Protein AF-A0A8S2UKT6-F1 (afdb_monomer_lite)

Secondary structure (DSSP, 8-state):
-HHHHHHHHHHH--SS-HHHHHHHHHHHHHH-EEPPHHHHHHHHHTHHHHHH-HHHHHHHEEETTTTEEP-TT-EE--HHHHHH-

InterPro domains:
  IPR000101 Gamma-glutamyltranspeptidase [PTHR11686] (1-85)
  IPR029055 Nucleophile aminohydrolases, N-terminal [SSF56235] (2-85)

pLDDT: mean 92.67, std 3.91, range [78.44, 97.38]

Sequence (85 aa):
EIRAYKKAYDEFGGGVSWRDLFQPTIQLCRNGFIVSASQAAAIEQTRSLILNDPAMRELFVKNNKTNELYSKGDIMKRPKYAATL

Structure (mmCIF, N/CA/C/O backbone):
data_AF-A0A8S2UKT6-F1
#
_entry.id   AF-A0A8S2UKT6-F1
#
loop_
_atom_site.group_PDB
_atom_site.id
_atom_site.type_symbol
_atom_site.label_atom_id
_atom_site.label_alt_id
_atom_site.label_comp_id
_atom_site.label_asym_id
_atom_site.label_entity_id
_atom_site.label_seq_id
_atom_site.pdbx_PDB_ins_code
_atom_site.Cartn_x
_atom_site.Cartn_y
_atom_site.Cartn_z
_atom_site.occupancy
_atom_site.B_iso_or_equiv
_atom_site.auth_seq_id
_atom_site.auth_comp_id
_atom_site.auth_asym_id
_atom_site.auth_atom_id
_atom_site.pdbx_PDB_model_num
ATOM 1 N N . GLU A 1 1 ? 11.028 8.737 -8.145 1.00 78.44 1 GLU A N 1
ATOM 2 C CA . GLU A 1 1 ? 11.276 7.278 -8.197 1.00 78.44 1 GLU A CA 1
ATOM 3 C C . GLU A 1 1 ? 11.021 6.678 -9.583 1.00 78.44 1 GLU A C 1
ATOM 5 O O . GLU A 1 1 ? 11.980 6.267 -10.220 1.00 78.44 1 GLU A O 1
ATOM 10 N N . ILE A 1 2 ? 9.794 6.719 -10.124 1.00 84.56 2 ILE A N 1
ATOM 11 C CA . ILE A 1 2 ? 9.428 6.047 -11.397 1.00 84.56 2 ILE A CA 1
ATOM 12 C C . ILE A 1 2 ? 10.354 6.352 -12.588 1.00 84.56 2 ILE A C 1
ATOM 14 O O . ILE A 1 2 ? 10.740 5.439 -13.311 1.00 84.56 2 ILE A O 1
ATOM 18 N N . ARG A 1 3 ? 10.768 7.613 -12.786 1.00 87.81 3 ARG A N 1
ATOM 19 C CA . ARG A 1 3 ? 11.681 7.980 -13.890 1.00 87.81 3 ARG A CA 1
ATOM 20 C C . ARG A 1 3 ? 13.051 7.303 -13.779 1.00 87.81 3 ARG A C 1
ATOM 22 O O . ARG A 1 3 ? 13.609 6.904 -14.793 1.00 87.81 3 ARG A O 1
ATOM 29 N N . ALA A 1 4 ? 13.575 7.163 -12.560 1.00 89.94 4 ALA A N 1
ATOM 30 C CA . ALA A 1 4 ? 14.856 6.505 -12.325 1.00 89.94 4 ALA A CA 1
ATOM 31 C C . ALA A 1 4 ? 14.749 4.995 -12.576 1.00 89.94 4 ALA A C 1
ATOM 33 O O . ALA A 1 4 ? 15.594 4.435 -13.266 1.00 89.94 4 ALA A O 1
ATOM 34 N N . TYR A 1 5 ? 13.667 4.359 -12.111 1.00 91.38 5 TYR A N 1
ATOM 35 C CA . TYR A 1 5 ? 13.411 2.945 -12.397 1.00 91.38 5 TYR A CA 1
ATOM 36 C C . TYR A 1 5 ? 13.223 2.675 -13.889 1.00 91.38 5 TYR A C 1
ATOM 38 O O . TYR A 1 5 ? 13.739 1.682 -14.393 1.00 91.38 5 TYR A O 1
ATOM 46 N N . LYS A 1 6 ? 12.542 3.574 -14.611 1.00 90.06 6 LYS A N 1
ATOM 47 C CA . LYS A 1 6 ? 12.389 3.447 -16.063 1.00 90.06 6 LYS A CA 1
ATOM 48 C C . LYS A 1 6 ? 13.737 3.509 -16.775 1.00 90.06 6 LYS A C 1
ATOM 50 O O . LYS A 1 6 ? 14.011 2.651 -17.602 1.00 90.06 6 LYS A O 1
ATOM 55 N N . LYS A 1 7 ? 14.588 4.473 -16.407 1.00 92.88 7 LYS A N 1
ATOM 56 C CA . LYS A 1 7 ? 15.940 4.597 -16.965 1.00 92.88 7 LYS A CA 1
ATOM 57 C C . LYS A 1 7 ? 16.782 3.343 -16.704 1.00 92.88 7 LYS A C 1
ATOM 59 O O . LYS A 1 7 ? 17.389 2.824 -17.629 1.00 92.88 7 LYS A O 1
ATOM 64 N N . ALA A 1 8 ? 16.765 2.819 -15.479 1.00 92.31 8 ALA A N 1
ATOM 65 C CA . ALA A 1 8 ? 17.486 1.591 -15.146 1.00 92.31 8 ALA A CA 1
ATOM 66 C C . ALA A 1 8 ? 16.970 0.374 -15.933 1.00 92.31 8 ALA A C 1
ATOM 68 O O . ALA A 1 8 ? 17.757 -0.451 -16.380 1.00 92.31 8 ALA A O 1
ATOM 69 N N . TYR A 1 9 ? 15.657 0.264 -16.137 1.00 91.31 9 TYR A N 1
ATOM 70 C CA . TYR A 1 9 ? 15.083 -0.794 -16.967 1.00 91.31 9 TYR A CA 1
ATOM 71 C C . TYR A 1 9 ? 15.453 -0.653 -18.449 1.00 91.31 9 TYR A C 1
ATOM 73 O O . TYR A 1 9 ? 15.664 -1.664 -19.109 1.00 91.31 9 TYR A O 1
ATOM 81 N N . ASP A 1 10 ? 15.565 0.574 -18.959 1.00 90.62 10 ASP A N 1
ATOM 82 C CA . ASP A 1 10 ? 15.994 0.819 -20.340 1.00 90.62 10 ASP A CA 1
ATOM 83 C C . ASP A 1 10 ? 17.475 0.487 -20.556 1.00 90.62 10 ASP A C 1
ATOM 85 O O . ASP A 1 10 ? 17.842 0.015 -21.627 1.00 90.62 10 ASP A O 1
ATOM 89 N N . GLU A 1 11 ? 18.317 0.704 -19.541 1.00 93.44 11 GLU A N 1
ATOM 90 C CA . GLU A 1 11 ? 19.758 0.431 -19.608 1.00 93.44 11 GLU A CA 1
ATOM 91 C C . GLU A 1 11 ? 20.118 -1.031 -19.291 1.00 93.44 11 GLU A C 1
ATOM 93 O O . GLU A 1 11 ? 21.043 -1.575 -19.891 1.00 93.44 11 GLU A O 1
ATOM 98 N N . PHE A 1 12 ? 19.403 -1.678 -18.363 1.00 92.50 12 PHE A N 1
ATOM 99 C CA . PHE A 1 12 ? 19.794 -2.981 -17.799 1.00 92.50 12 PHE A CA 1
ATOM 100 C C . PHE A 1 12 ? 18.692 -4.054 -17.837 1.00 92.50 12 PHE A C 1
ATOM 102 O O . PHE A 1 12 ? 18.928 -5.186 -17.417 1.00 92.50 12 PHE A O 1
ATOM 109 N N . GLY A 1 13 ? 17.478 -3.714 -18.273 1.00 87.38 13 GLY A N 1
ATOM 110 C CA . GLY A 1 13 ? 16.306 -4.594 -18.253 1.00 87.38 13 GLY A CA 1
ATOM 111 C C . GLY A 1 13 ? 15.940 -5.179 -19.622 1.00 87.38 13 GLY A C 1
ATOM 112 O O . GLY A 1 13 ? 16.796 -5.597 -20.394 1.00 87.38 13 GLY A O 1
ATOM 113 N N . GLY A 1 14 ? 14.632 -5.249 -19.909 1.00 82.00 14 GLY A N 1
ATOM 114 C CA . GLY A 1 14 ? 14.099 -5.613 -21.233 1.00 82.00 14 GLY A CA 1
ATOM 115 C C . GLY A 1 14 ? 13.767 -7.093 -21.474 1.00 82.00 14 GLY A C 1
ATOM 116 O O . GLY A 1 14 ? 13.170 -7.408 -22.498 1.00 82.00 14 GLY A O 1
ATOM 117 N N . GLY A 1 15 ? 14.080 -8.001 -20.542 1.00 85.88 15 GLY A N 1
ATOM 118 C CA . GLY A 1 15 ? 13.741 -9.432 -20.661 1.00 85.88 15 GLY A CA 1
ATOM 119 C C . GLY A 1 15 ? 12.259 -9.779 -20.430 1.00 85.88 15 GLY A C 1
ATOM 120 O O . GLY A 1 15 ? 11.823 -10.880 -20.751 1.00 85.88 15 GLY A O 1
ATOM 121 N N . VAL A 1 16 ? 11.484 -8.846 -19.876 1.00 88.25 16 VAL A N 1
ATOM 122 C CA . VAL A 1 16 ? 10.031 -8.928 -19.639 1.00 88.25 16 VAL A CA 1
ATOM 123 C C . VAL A 1 16 ? 9.438 -7.549 -19.875 1.00 88.25 16 VAL A C 1
ATOM 125 O O . VAL A 1 16 ? 10.144 -6.570 -19.663 1.00 88.25 16 VAL A O 1
ATOM 128 N N . SER A 1 17 ? 8.174 -7.433 -20.294 1.00 91.31 17 SER A N 1
ATOM 129 C CA . SER A 1 17 ? 7.613 -6.111 -20.590 1.00 91.31 17 SER A CA 1
ATOM 130 C C . SER A 1 17 ? 7.538 -5.230 -19.336 1.00 91.31 17 SER A C 1
ATOM 132 O O . SER A 1 17 ? 7.311 -5.714 -18.226 1.00 91.31 17 SER A O 1
ATOM 134 N N . TRP A 1 18 ? 7.652 -3.909 -19.514 1.00 88.31 18 TRP A N 1
ATOM 135 C CA . TRP A 1 18 ? 7.523 -2.948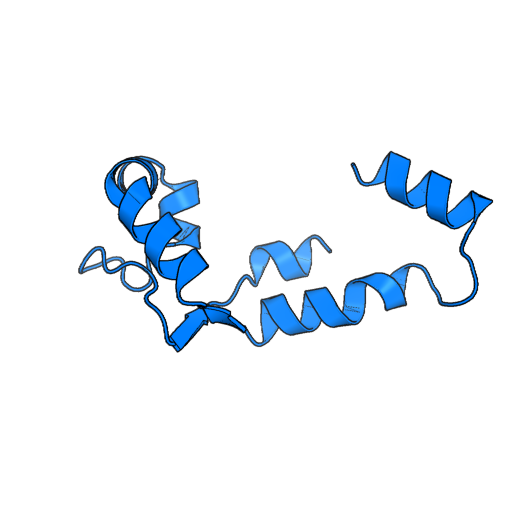 -18.411 1.00 88.31 18 TRP A CA 1
ATOM 136 C C . TRP A 1 18 ? 6.214 -3.131 -17.633 1.00 88.31 18 TRP A C 1
ATOM 138 O O . TRP A 1 18 ? 6.197 -3.005 -16.417 1.00 88.31 18 TRP A O 1
ATOM 148 N N . ARG A 1 19 ? 5.124 -3.481 -18.327 1.00 89.62 19 ARG A N 1
ATOM 149 C CA . ARG A 1 19 ? 3.816 -3.758 -17.721 1.00 89.62 19 ARG A CA 1
ATOM 150 C C . ARG A 1 19 ? 3.855 -4.978 -16.802 1.00 89.62 19 ARG A C 1
ATOM 152 O O . ARG A 1 19 ? 3.243 -4.948 -15.734 1.00 89.62 19 ARG A O 1
ATOM 159 N N . ASP A 1 20 ? 4.546 -6.035 -17.215 1.00 91.56 20 ASP A N 1
ATOM 160 C CA . ASP A 1 20 ? 4.562 -7.313 -16.498 1.00 91.56 20 ASP A CA 1
ATOM 161 C C . ASP A 1 20 ? 5.321 -7.222 -15.174 1.00 91.56 20 ASP A C 1
ATOM 163 O O . ASP A 1 20 ? 4.971 -7.920 -14.226 1.00 91.56 20 ASP A O 1
ATOM 167 N N . LEU A 1 21 ? 6.273 -6.290 -15.058 1.00 90.31 21 LEU A N 1
ATOM 168 C CA . LEU A 1 21 ? 6.974 -6.010 -13.801 1.00 90.31 21 LEU A CA 1
ATOM 169 C C . LEU A 1 21 ? 6.027 -5.608 -12.662 1.00 90.31 21 LEU A C 1
ATOM 171 O O . LEU A 1 21 ? 6.287 -5.928 -11.503 1.00 90.31 21 LEU A O 1
ATOM 175 N N . PHE A 1 22 ? 4.927 -4.917 -12.976 1.00 92.31 22 PHE A N 1
ATOM 176 C CA . PHE A 1 22 ? 3.994 -4.407 -11.967 1.00 92.31 22 PHE A CA 1
ATOM 177 C C . PHE A 1 22 ? 2.801 -5.332 -11.728 1.00 92.31 22 PHE A C 1
ATOM 179 O O . PHE A 1 22 ? 2.152 -5.209 -10.688 1.00 92.31 22 PHE A O 1
ATOM 186 N N . GLN A 1 23 ? 2.513 -6.276 -12.634 1.00 93.00 23 GLN A N 1
ATOM 187 C CA . GLN A 1 23 ? 1.344 -7.158 -12.514 1.00 93.00 23 GLN A CA 1
ATOM 188 C C . GLN A 1 23 ? 1.268 -7.910 -11.174 1.00 93.00 23 GLN A C 1
ATOM 190 O O . GLN A 1 23 ? 0.193 -7.885 -10.565 1.00 93.00 23 GLN A O 1
ATOM 195 N N . PRO A 1 24 ? 2.357 -8.504 -10.644 1.00 93.94 24 PRO A N 1
ATOM 196 C CA . PRO A 1 24 ? 2.308 -9.172 -9.343 1.00 93.94 24 PRO A CA 1
ATOM 197 C C . PRO A 1 24 ? 1.915 -8.216 -8.209 1.00 93.94 24 PRO A C 1
ATOM 199 O O . PRO A 1 24 ? 1.073 -8.543 -7.374 1.00 93.94 24 PRO A O 1
ATOM 202 N N . THR A 1 25 ? 2.460 -6.997 -8.210 1.00 93.38 25 THR A N 1
ATOM 203 C CA . THR A 1 25 ? 2.166 -5.978 -7.192 1.00 93.38 25 THR A CA 1
ATOM 204 C C . THR A 1 25 ? 0.738 -5.451 -7.315 1.00 93.38 25 THR A C 1
ATOM 206 O O . THR A 1 25 ? 0.061 -5.269 -6.302 1.00 93.38 25 THR A O 1
ATOM 209 N N . ILE A 1 26 ? 0.238 -5.252 -8.539 1.00 93.56 26 ILE A N 1
ATOM 210 C CA . ILE A 1 26 ? -1.156 -4.866 -8.795 1.00 93.56 26 ILE A CA 1
ATOM 211 C C . ILE A 1 26 ? -2.103 -5.931 -8.233 1.00 93.56 26 ILE A C 1
ATOM 213 O O . ILE A 1 26 ? -3.056 -5.596 -7.526 1.00 93.56 26 ILE A O 1
ATOM 217 N N . GLN A 1 27 ? -1.832 -7.212 -8.500 1.00 94.62 27 GLN A N 1
ATOM 218 C CA . GLN A 1 27 ? -2.631 -8.321 -7.976 1.00 94.62 27 GLN A CA 1
ATOM 219 C C . GLN A 1 27 ? -2.576 -8.385 -6.451 1.00 94.62 27 GLN A C 1
ATOM 221 O O . GLN A 1 27 ? -3.624 -8.501 -5.820 1.00 94.62 27 GLN A O 1
ATOM 226 N N . LEU A 1 28 ? -1.395 -8.223 -5.852 1.00 94.06 28 LEU A N 1
ATOM 227 C CA . LEU A 1 28 ? -1.234 -8.171 -4.399 1.00 94.06 28 LEU A CA 1
ATOM 228 C C . LEU A 1 28 ? -2.065 -7.039 -3.778 1.00 94.06 28 LEU A C 1
ATOM 230 O O . LEU A 1 28 ? -2.747 -7.231 -2.776 1.00 94.06 28 LEU A O 1
ATOM 234 N N . CYS A 1 29 ? -2.066 -5.859 -4.398 1.00 93.88 29 CYS A N 1
ATOM 235 C CA . CYS A 1 29 ? -2.820 -4.709 -3.905 1.00 93.88 29 CYS A CA 1
ATOM 236 C C . CYS A 1 29 ? -4.341 -4.872 -4.080 1.00 93.88 29 CYS A C 1
ATOM 238 O O . CYS A 1 29 ? -5.101 -4.375 -3.245 1.00 93.88 29 CYS A O 1
ATOM 240 N N . ARG A 1 30 ? -4.796 -5.565 -5.134 1.00 94.19 30 ARG A N 1
ATOM 241 C CA . ARG A 1 30 ? -6.224 -5.849 -5.387 1.00 94.19 30 ARG A CA 1
ATOM 242 C C . ARG A 1 30 ? -6.759 -6.972 -4.503 1.00 94.19 30 ARG A C 1
ATOM 244 O O . ARG A 1 30 ? -7.800 -6.815 -3.865 1.00 94.19 30 ARG A O 1
ATOM 251 N N . ASN A 1 31 ? -6.047 -8.092 -4.467 1.00 95.25 31 ASN A N 1
ATOM 252 C CA . ASN A 1 31 ? -6.461 -9.301 -3.758 1.00 95.25 31 ASN A CA 1
ATOM 253 C C . ASN A 1 31 ? -6.211 -9.175 -2.253 1.00 95.25 31 ASN A C 1
ATOM 255 O O . ASN A 1 31 ? -6.953 -9.736 -1.449 1.00 95.25 31 ASN A O 1
ATOM 259 N N . GLY A 1 32 ? -5.233 -8.352 -1.891 1.00 94.62 32 GLY A N 1
ATOM 260 C CA . GLY A 1 32 ? -4.788 -8.126 -0.533 1.00 94.62 32 GLY A CA 1
ATOM 261 C C . GLY A 1 32 ? -3.640 -9.041 -0.141 1.00 94.62 32 GLY A C 1
ATOM 262 O O . GLY A 1 32 ? -3.325 -10.020 -0.817 1.00 94.62 32 GLY A O 1
ATOM 263 N N . PHE A 1 33 ? -3.009 -8.696 0.972 1.00 95.19 33 PHE A N 1
ATOM 264 C CA . PHE A 1 33 ? -1.893 -9.436 1.543 1.00 95.19 33 PHE A CA 1
ATOM 265 C C . PHE A 1 33 ? -2.048 -9.557 3.053 1.00 95.19 33 PHE A C 1
ATOM 267 O O . PHE A 1 33 ? -2.699 -8.730 3.694 1.00 95.19 33 PHE A O 1
ATOM 274 N N . ILE A 1 34 ? -1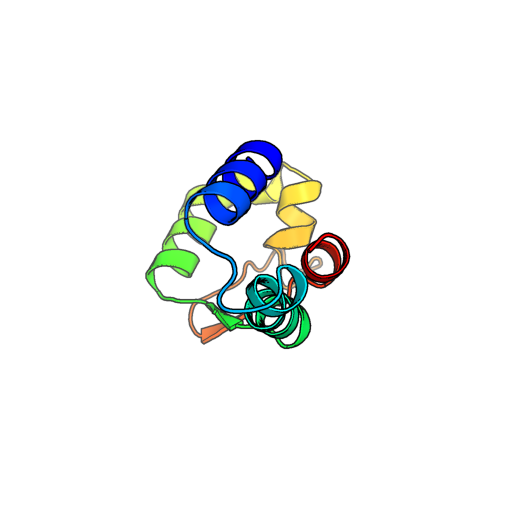.448 -10.609 3.609 1.00 97.12 34 ILE A N 1
ATOM 275 C CA . ILE A 1 34 ? -1.458 -10.862 5.047 1.00 97.12 34 ILE A CA 1
ATOM 276 C C . ILE A 1 34 ? -0.513 -9.875 5.722 1.00 97.12 34 ILE A C 1
ATOM 278 O O . ILE A 1 34 ? 0.667 -9.795 5.375 1.00 97.12 34 ILE A O 1
ATOM 282 N N . VAL A 1 35 ? -1.025 -9.157 6.716 1.0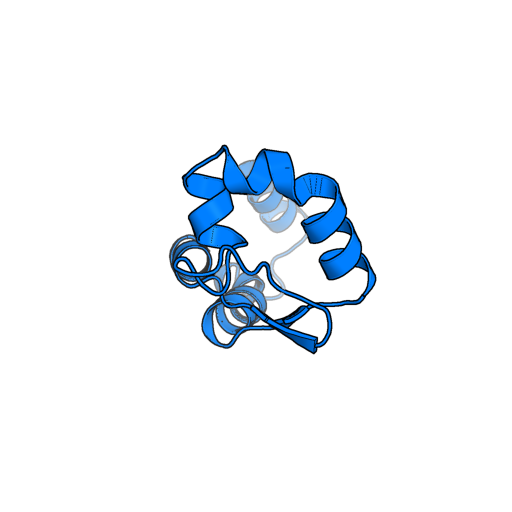0 96.81 35 VAL A N 1
ATOM 283 C CA . VAL A 1 35 ? -0.226 -8.248 7.532 1.00 96.81 35 VAL A CA 1
ATOM 284 C C . VAL A 1 35 ? 0.716 -9.063 8.414 1.00 96.81 35 VAL A C 1
ATOM 286 O O . VAL A 1 35 ? 0.292 -9.897 9.224 1.00 96.81 35 VAL A O 1
ATOM 289 N N . SER A 1 36 ? 2.017 -8.832 8.243 1.00 97.19 36 SER A N 1
ATOM 290 C CA . SER A 1 36 ? 3.055 -9.506 9.018 1.00 97.19 36 SER A CA 1
ATOM 291 C C . SER A 1 36 ? 3.108 -8.990 10.461 1.00 97.19 36 SER A C 1
ATOM 293 O O . SER A 1 36 ? 2.576 -7.931 10.794 1.00 97.19 36 SER A O 1
ATOM 295 N N . ALA A 1 37 ? 3.802 -9.719 11.339 1.00 97.19 37 ALA A N 1
ATOM 296 C CA . ALA A 1 37 ? 3.986 -9.289 12.725 1.00 97.19 37 ALA A CA 1
ATOM 297 C C . ALA A 1 37 ? 4.727 -7.942 12.830 1.00 97.19 37 ALA A C 1
ATOM 299 O O . ALA A 1 37 ? 4.348 -7.095 13.634 1.00 97.19 37 ALA A O 1
ATOM 300 N N . SER A 1 38 ? 5.753 -7.728 11.998 1.00 96.75 38 SER A N 1
ATOM 301 C CA . SER A 1 38 ? 6.516 -6.475 11.983 1.00 96.75 38 SER A CA 1
ATOM 302 C C . SER A 1 38 ? 5.687 -5.302 11.462 1.00 96.75 38 SER A C 1
ATOM 304 O O . SER A 1 38 ? 5.764 -4.209 12.018 1.00 96.75 38 SER A O 1
ATOM 306 N N . GLN A 1 39 ? 4.852 -5.528 10.445 1.00 95.94 39 GLN A N 1
ATOM 307 C CA . GLN A 1 39 ? 3.938 -4.510 9.925 1.00 95.94 39 GLN A CA 1
ATOM 308 C C . GLN A 1 39 ? 2.882 -4.124 10.960 1.00 95.94 39 GLN A C 1
ATOM 310 O O . GLN A 1 39 ? 2.687 -2.938 11.202 1.00 95.94 39 GLN A O 1
ATOM 315 N N . ALA A 1 40 ? 2.254 -5.104 11.615 1.00 96.94 40 ALA A N 1
ATOM 316 C CA . ALA A 1 40 ? 1.280 -4.844 12.674 1.00 96.94 40 ALA A CA 1
ATOM 317 C C . ALA A 1 40 ? 1.899 -4.040 13.830 1.00 96.94 40 ALA A C 1
ATOM 319 O O . ALA A 1 40 ? 1.310 -3.070 14.298 1.00 96.94 40 ALA A O 1
ATOM 320 N N . ALA A 1 41 ? 3.123 -4.389 14.242 1.00 97.38 41 ALA A N 1
ATOM 321 C CA . ALA A 1 41 ? 3.840 -3.647 15.275 1.00 97.38 41 ALA A CA 1
ATOM 322 C C . ALA A 1 41 ? 4.119 -2.190 14.864 1.00 97.38 41 ALA A C 1
ATOM 324 O O . ALA A 1 41 ? 3.936 -1.287 15.676 1.00 97.38 41 ALA A O 1
ATOM 325 N N . ALA A 1 42 ? 4.521 -1.948 13.613 1.00 97.06 42 ALA A N 1
ATOM 326 C CA . ALA A 1 42 ? 4.753 -0.596 13.101 1.00 97.06 42 ALA A CA 1
ATOM 327 C C . ALA A 1 42 ? 3.456 0.230 1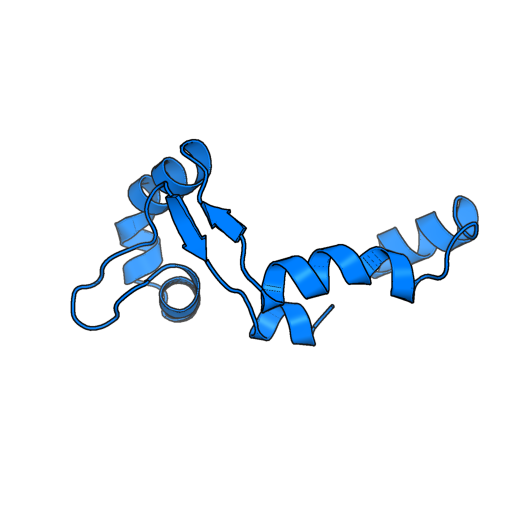3.012 1.00 97.06 42 ALA A C 1
ATOM 329 O O . ALA A 1 42 ? 3.451 1.416 13.348 1.00 97.06 42 ALA A O 1
ATOM 330 N N . ILE A 1 43 ? 2.351 -0.399 12.600 1.00 96.56 43 ILE A N 1
ATOM 331 C CA . ILE A 1 43 ? 1.024 0.228 12.543 1.00 96.56 43 ILE A CA 1
ATOM 332 C C . ILE A 1 43 ? 0.584 0.654 13.948 1.00 96.56 43 ILE A C 1
ATOM 334 O O . ILE A 1 43 ? 0.210 1.806 14.149 1.00 96.56 43 ILE A O 1
ATOM 338 N N . GLU A 1 44 ? 0.695 -0.227 14.943 1.00 96.50 44 GLU A N 1
ATOM 339 C CA . GLU A 1 44 ? 0.304 0.119 16.315 1.00 96.50 44 GLU A CA 1
ATOM 340 C C . GLU A 1 44 ? 1.232 1.165 16.950 1.00 96.50 44 GLU A C 1
ATOM 342 O O . GLU A 1 44 ? 0.754 2.094 17.598 1.00 96.50 44 GLU A O 1
ATOM 347 N N . GLN A 1 45 ? 2.546 1.106 16.705 1.00 97.38 45 GLN A N 1
ATOM 348 C CA . GLN A 1 45 ? 3.479 2.141 17.179 1.00 97.38 45 GLN A CA 1
ATOM 349 C C . GLN A 1 45 ? 3.158 3.533 16.618 1.00 97.38 45 GLN A C 1
ATOM 351 O O . GLN A 1 45 ? 3.400 4.541 17.278 1.00 97.38 45 GLN A O 1
ATOM 356 N N . THR A 1 46 ? 2.590 3.598 15.413 1.00 96.31 46 THR A N 1
ATOM 357 C CA . THR A 1 46 ? 2.228 4.853 14.740 1.00 96.31 46 THR A CA 1
ATOM 358 C C . THR A 1 46 ? 0.741 5.193 14.858 1.00 96.31 46 THR A C 1
ATOM 360 O O . THR A 1 46 ? 0.277 6.136 14.219 1.00 96.31 46 THR A O 1
ATOM 363 N N . ARG A 1 47 ? -0.008 4.503 15.733 1.00 95.81 47 ARG A N 1
ATOM 364 C CA . ARG A 1 47 ? -1.464 4.647 15.903 1.00 95.81 47 ARG A CA 1
ATOM 365 C C . ARG A 1 47 ? -1.935 6.093 16.008 1.00 95.81 47 ARG A C 1
ATOM 367 O O . ARG A 1 47 ? -2.870 6.476 15.315 1.00 95.81 47 ARG A O 1
ATOM 374 N N . SER A 1 48 ? -1.299 6.901 16.856 1.00 96.06 48 SER A N 1
ATOM 375 C CA . SER A 1 48 ? -1.688 8.309 17.032 1.00 96.06 48 SER A CA 1
ATOM 376 C C . SER A 1 48 ? -1.546 9.105 15.728 1.00 96.06 48 SER A C 1
ATOM 378 O O . SER A 1 48 ? -2.466 9.814 15.332 1.00 96.06 48 SER A O 1
ATOM 380 N N . LEU A 1 49 ? -0.433 8.925 15.008 1.00 96.38 49 LEU A N 1
ATOM 381 C CA . LEU A 1 49 ? -0.196 9.582 13.719 1.00 96.38 49 LEU A CA 1
ATOM 382 C C . LEU A 1 49 ? -1.230 9.140 12.681 1.00 96.38 49 LEU A C 1
ATOM 384 O O . LEU A 1 49 ? -1.831 9.978 12.015 1.00 96.38 49 LEU A O 1
ATOM 388 N N . ILE A 1 50 ? -1.495 7.833 12.617 1.00 96.50 50 ILE A N 1
ATOM 389 C CA . ILE A 1 50 ? -2.493 7.260 11.714 1.00 96.50 50 ILE A CA 1
ATOM 390 C C . ILE A 1 50 ? -3.877 7.837 11.996 1.00 96.50 50 ILE A C 1
ATOM 392 O O . ILE A 1 50 ? -4.572 8.198 11.059 1.00 96.50 50 ILE A O 1
ATOM 396 N N . LEU A 1 51 ? -4.298 7.923 13.260 1.00 94.44 51 LEU A N 1
ATOM 397 C CA . LEU A 1 51 ? -5.643 8.386 13.610 1.00 94.44 51 LEU A CA 1
ATOM 398 C C . LEU A 1 51 ? -5.841 9.893 13.413 1.00 94.44 51 LEU A C 1
ATOM 400 O O . LEU A 1 51 ? -6.994 10.306 13.271 1.00 94.44 51 LEU A O 1
ATOM 404 N N . ASN A 1 52 ? -4.758 10.674 13.380 1.00 96.31 52 ASN A N 1
ATOM 405 C CA . ASN A 1 52 ? -4.777 12.127 13.199 1.00 96.31 52 ASN A CA 1
ATOM 406 C C . ASN A 1 52 ? -4.663 12.569 11.728 1.00 96.31 52 ASN A C 1
ATOM 408 O O . ASN A 1 52 ? -5.023 13.701 11.416 1.00 96.31 52 ASN A O 1
ATOM 412 N N . ASP A 1 53 ? -4.201 11.700 10.823 1.00 95.88 53 ASP A N 1
ATOM 413 C CA . ASP A 1 53 ? -4.077 11.993 9.390 1.00 95.88 53 ASP A CA 1
ATOM 414 C C . ASP A 1 53 ? -5.174 11.267 8.579 1.00 95.88 53 ASP A C 1
ATOM 416 O O . ASP A 1 53 ? -5.173 10.036 8.506 1.00 95.88 53 ASP A O 1
ATOM 420 N N . PRO A 1 54 ? -6.108 11.982 7.921 1.00 93.06 54 PRO A N 1
ATOM 421 C CA . PRO A 1 54 ? -7.197 11.368 7.157 1.00 93.06 54 PRO A CA 1
ATOM 422 C C . PRO A 1 54 ? -6.754 10.400 6.050 1.00 93.06 54 PRO A C 1
ATOM 424 O O . PRO A 1 54 ? -7.432 9.398 5.812 1.00 93.06 54 PRO A O 1
ATOM 427 N N . ALA A 1 55 ? -5.629 10.672 5.385 1.00 91.38 55 ALA A N 1
ATOM 428 C CA . ALA A 1 55 ? -5.102 9.807 4.336 1.00 91.38 55 ALA A CA 1
ATOM 429 C C . ALA A 1 55 ? -4.496 8.531 4.934 1.00 91.38 55 ALA A C 1
ATOM 431 O O . ALA A 1 55 ? -4.687 7.441 4.393 1.00 91.38 55 ALA A O 1
ATOM 432 N N . MET A 1 56 ? -3.820 8.630 6.081 1.00 92.94 56 MET A N 1
ATOM 433 C CA . MET A 1 56 ? -3.342 7.447 6.800 1.00 92.94 56 MET A CA 1
ATOM 434 C C . MET A 1 56 ? -4.488 6.626 7.387 1.00 92.94 56 MET A C 1
ATOM 436 O O . MET A 1 56 ? -4.446 5.396 7.310 1.00 92.94 56 MET A O 1
ATOM 440 N N . ARG A 1 57 ? -5.535 7.274 7.917 1.00 93.94 57 ARG A N 1
ATOM 441 C CA . ARG A 1 57 ? -6.746 6.587 8.390 1.00 93.94 57 ARG A CA 1
ATOM 442 C C . ARG A 1 57 ? -7.340 5.720 7.294 1.00 93.94 57 ARG A C 1
ATOM 444 O O . ARG A 1 57 ? -7.607 4.549 7.532 1.00 93.94 57 ARG A O 1
ATOM 451 N N . GLU A 1 58 ? -7.498 6.275 6.093 1.00 91.81 58 GLU A N 1
ATOM 452 C CA . GLU A 1 58 ? -8.039 5.539 4.949 1.00 91.81 58 GLU A CA 1
ATOM 453 C C . GLU A 1 58 ? -7.237 4.263 4.635 1.00 91.81 58 GLU A C 1
ATOM 455 O O . GLU A 1 58 ? -7.804 3.259 4.205 1.00 91.81 58 GLU A O 1
ATOM 460 N N . LEU A 1 59 ? -5.922 4.28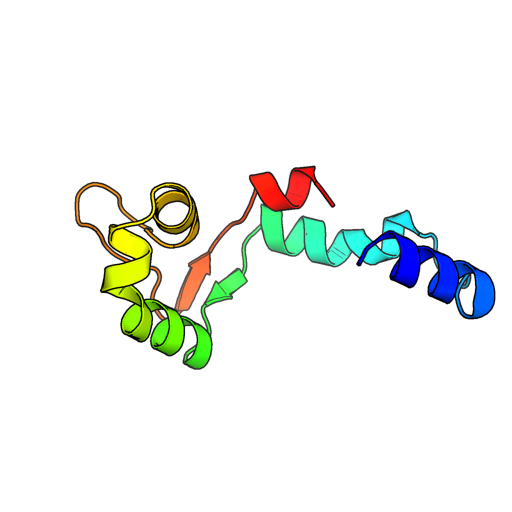9 4.859 1.00 92.06 59 LEU A N 1
ATOM 461 C CA . LEU A 1 59 ? -5.029 3.182 4.528 1.00 92.06 59 LEU A CA 1
ATOM 462 C C . LEU A 1 59 ? -4.925 2.124 5.630 1.00 92.06 59 LEU A C 1
ATOM 464 O O . LEU A 1 59 ? -4.834 0.936 5.319 1.00 92.06 59 LEU A O 1
ATOM 468 N N . PHE A 1 60 ? -4.900 2.536 6.898 1.00 94.94 60 PHE A N 1
ATOM 469 C CA . PHE A 1 60 ? -4.508 1.662 8.008 1.00 94.94 60 PHE A CA 1
ATOM 470 C C . PHE A 1 60 ? -5.628 1.373 9.014 1.00 94.94 60 PHE A C 1
ATOM 472 O O . PHE A 1 60 ? -5.476 0.459 9.828 1.00 94.94 60 PHE A O 1
ATOM 479 N N . VAL A 1 61 ? -6.757 2.087 8.949 1.00 94.94 61 VAL A N 1
ATOM 480 C CA . VAL A 1 61 ? -7.942 1.794 9.766 1.00 94.94 61 VAL A CA 1
ATOM 481 C C . VAL A 1 61 ? -8.796 0.750 9.052 1.00 94.94 61 VAL A C 1
ATOM 483 O O . VAL A 1 61 ? -9.381 0.996 7.999 1.00 94.94 61 VAL A O 1
ATOM 486 N N . LYS A 1 62 ? -8.898 -0.429 9.660 1.00 92.88 62 LYS A N 1
ATOM 487 C CA . LYS A 1 62 ? -9.736 -1.543 9.210 1.00 92.88 62 LYS A CA 1
ATOM 488 C C . LYS A 1 62 ? -11.220 -1.263 9.449 1.00 92.88 62 LYS A C 1
ATOM 490 O O . LYS A 1 62 ? -12.057 -1.601 8.616 1.00 92.88 62 LYS A O 1
ATOM 495 N N . ASN A 1 63 ? -11.554 -0.625 10.573 1.00 89.69 63 ASN A N 1
ATOM 496 C CA . ASN A 1 63 ? -12.927 -0.261 10.917 1.00 89.69 63 ASN A CA 1
ATOM 497 C C . ASN A 1 63 ? -13.007 1.177 11.443 1.00 89.69 63 ASN A C 1
ATOM 499 O O . ASN A 1 63 ? -12.586 1.486 12.558 1.00 89.69 63 ASN A O 1
ATOM 503 N N . ASN A 1 64 ? -13.614 2.056 10.642 1.00 85.12 64 ASN A N 1
ATOM 504 C CA . ASN A 1 64 ? -13.752 3.478 10.959 1.00 85.12 64 ASN A CA 1
ATOM 505 C C . ASN A 1 64 ? -14.647 3.770 12.173 1.00 85.12 64 ASN A C 1
ATOM 507 O O . ASN A 1 64 ? -14.516 4.840 12.759 1.00 85.12 64 ASN A O 1
ATOM 511 N N . LYS A 1 65 ? -15.541 2.851 12.567 1.00 88.06 65 LYS A N 1
ATOM 512 C CA . LYS A 1 65 ? -16.409 3.037 13.743 1.00 88.06 65 LYS A CA 1
ATOM 513 C C . LYS A 1 65 ? -15.668 2.776 15.051 1.00 88.06 65 LYS A C 1
ATOM 515 O O . LYS A 1 65 ? -15.932 3.443 16.043 1.00 88.06 65 LYS A O 1
ATOM 520 N N . THR A 1 66 ? -14.756 1.807 15.052 1.00 90.31 66 THR A N 1
ATOM 521 C CA . THR A 1 66 ? -14.005 1.384 16.245 1.00 90.31 66 THR A CA 1
ATOM 522 C C . THR A 1 66 ? -12.582 1.940 16.282 1.00 90.31 66 THR A C 1
ATOM 524 O O . THR A 1 66 ? -11.890 1.757 17.279 1.00 90.31 66 THR A O 1
ATOM 527 N N . ASN A 1 67 ? -12.134 2.620 15.217 1.00 91.19 67 ASN A N 1
ATOM 528 C CA . ASN A 1 67 ? -10.729 2.990 15.009 1.00 91.19 67 ASN A CA 1
ATOM 529 C C . ASN A 1 67 ? -9.786 1.775 15.136 1.00 91.19 67 ASN A C 1
ATOM 531 O O . ASN A 1 67 ? -8.657 1.890 15.616 1.00 91.19 67 ASN A O 1
ATOM 535 N N . GLU A 1 68 ? -10.261 0.593 14.744 1.00 93.94 68 GLU A N 1
ATOM 536 C CA . GLU A 1 68 ? -9.460 -0.630 14.733 1.00 93.94 68 GLU A CA 1
ATOM 537 C C . GLU A 1 68 ? -8.458 -0.555 13.582 1.00 93.94 68 GLU A C 1
ATOM 539 O O . GLU A 1 68 ? -8.845 -0.323 12.433 1.00 93.94 68 GLU A O 1
ATOM 544 N N . LEU A 1 69 ? -7.176 -0.729 13.898 1.00 95.75 69 LEU A N 1
ATOM 545 C CA . LEU A 1 69 ? -6.109 -0.784 12.910 1.00 95.75 69 LEU A CA 1
ATOM 546 C C . LEU A 1 69 ? -5.876 -2.227 12.462 1.00 95.75 69 LEU A C 1
ATOM 548 O O . LEU A 1 69 ? -6.223 -3.178 13.165 1.00 95.75 69 LEU A O 1
ATOM 552 N N . TYR A 1 70 ? -5.282 -2.389 11.284 1.00 96.56 70 TYR A N 1
ATOM 553 C CA . TYR A 1 70 ? -4.898 -3.711 10.799 1.00 96.56 70 TYR A CA 1
ATOM 554 C C . TYR A 1 70 ? -3.891 -4.392 11.732 1.00 96.56 70 TYR A C 1
ATOM 556 O O . TYR A 1 70 ? -2.839 -3.840 12.053 1.00 96.56 70 TYR A O 1
ATOM 564 N N . SER A 1 71 ? -4.206 -5.630 12.100 1.00 96.00 71 SER A N 1
ATOM 565 C CA . SER A 1 71 ? -3.419 -6.471 12.996 1.00 96.00 71 SER A CA 1
ATOM 566 C C . SER A 1 71 ? -2.773 -7.641 12.254 1.00 96.00 71 SER A C 1
ATOM 568 O O . SER A 1 71 ? -3.092 -7.941 11.103 1.00 96.00 71 SER A O 1
ATOM 570 N N . LYS A 1 72 ? -1.839 -8.332 12.917 1.00 96.88 72 LYS A N 1
ATOM 571 C CA . LYS A 1 72 ? -1.167 -9.511 12.354 1.00 96.88 72 LYS A CA 1
ATOM 572 C C . LYS A 1 72 ? -2.204 -10.541 11.895 1.00 96.88 72 LYS A C 1
ATOM 574 O O . LYS A 1 72 ? -3.067 -10.933 12.674 1.00 96.88 72 LYS A O 1
ATOM 579 N N . GLY A 1 73 ? -2.053 -11.037 10.670 1.00 96.44 73 GLY A N 1
ATOM 580 C CA . GLY A 1 73 ? -2.954 -12.039 10.097 1.00 96.44 73 GLY A CA 1
ATOM 581 C C . GLY A 1 73 ? -4.155 -11.454 9.354 1.00 96.44 73 GLY A C 1
ATOM 582 O O . GLY A 1 73 ? -4.777 -12.177 8.579 1.00 96.44 73 GLY A O 1
ATOM 583 N N . ASP A 1 74 ? -4.452 -10.160 9.517 1.00 96.50 74 ASP A N 1
ATOM 584 C CA . ASP A 1 74 ? -5.486 -9.510 8.718 1.00 96.50 74 ASP A CA 1
ATOM 585 C C . ASP A 1 74 ? -5.073 -9.427 7.244 1.00 96.50 74 ASP A C 1
ATOM 587 O O . ASP A 1 74 ? -3.892 -9.306 6.908 1.00 96.50 74 ASP A O 1
ATOM 591 N N . ILE A 1 75 ? -6.070 -9.438 6.358 1.00 96.25 75 ILE A N 1
ATOM 592 C CA . ILE A 1 75 ? -5.873 -9.216 4.925 1.00 96.25 75 ILE A CA 1
ATOM 593 C C . ILE A 1 75 ? -6.090 -7.732 4.629 1.00 96.25 75 ILE A C 1
ATOM 595 O O . ILE A 1 75 ? -7.219 -7.241 4.659 1.00 96.25 75 ILE A O 1
ATOM 599 N N . MET A 1 76 ? -5.009 -7.028 4.302 1.00 94.88 76 MET A N 1
ATOM 600 C CA . MET A 1 76 ? -5.041 -5.621 3.906 1.00 94.88 76 MET A CA 1
ATOM 601 C C . MET A 1 76 ? -5.107 -5.500 2.382 1.00 94.88 76 MET A C 1
ATOM 603 O O . MET A 1 76 ? -4.325 -6.131 1.673 1.00 94.88 76 MET A O 1
ATOM 607 N N . LYS A 1 77 ? -6.006 -4.652 1.868 1.00 94.19 77 LYS A N 1
ATOM 608 C CA . LYS A 1 77 ? -6.140 -4.340 0.432 1.00 94.19 77 LYS A CA 1
ATOM 609 C C . LYS A 1 77 ? -5.786 -2.882 0.154 1.00 94.19 77 LYS A C 1
ATOM 611 O O . LYS A 1 77 ? -6.041 -2.011 0.978 1.00 94.19 77 LYS A O 1
ATOM 616 N N . ARG A 1 78 ? -5.238 -2.602 -1.033 1.00 92.00 78 ARG A N 1
ATOM 617 C CA . ARG A 1 78 ? -4.843 -1.250 -1.476 1.00 92.00 78 ARG A CA 1
ATOM 618 C C . ARG A 1 78 ? -5.339 -0.956 -2.903 1.00 92.00 78 ARG A C 1
ATOM 620 O O . ARG A 1 78 ? -4.526 -0.750 -3.806 1.00 92.00 78 ARG A O 1
ATOM 627 N N . PRO A 1 79 ? -6.664 -0.905 -3.137 1.00 89.94 79 PRO A N 1
ATOM 628 C CA . PRO A 1 79 ? -7.230 -0.780 -4.482 1.00 89.94 79 PRO A CA 1
ATOM 629 C C . PRO A 1 79 ? -6.853 0.531 -5.186 1.00 89.94 79 PRO A C 1
ATOM 631 O O . PRO A 1 79 ? -6.585 0.511 -6.383 1.00 89.94 79 PRO A O 1
ATOM 634 N N . LYS A 1 80 ? -6.754 1.653 -4.453 1.00 89.69 80 LYS A N 1
ATOM 635 C CA . LYS A 1 80 ? -6.296 2.936 -5.019 1.00 89.69 80 LYS A CA 1
ATOM 636 C C . LYS A 1 80 ? -4.869 2.841 -5.559 1.00 89.69 80 LYS A C 1
ATOM 638 O O . LYS A 1 80 ? -4.598 3.308 -6.656 1.00 89.69 80 LYS A O 1
ATOM 643 N N . TYR A 1 81 ? -3.979 2.182 -4.819 1.00 88.50 81 TYR A N 1
ATOM 644 C CA . TYR A 1 81 ? -2.592 2.006 -5.245 1.00 88.50 81 TYR A CA 1
ATOM 645 C C . TYR A 1 81 ? -2.485 1.066 -6.453 1.00 88.50 81 TYR A C 1
ATOM 647 O O . TYR A 1 81 ? -1.743 1.338 -7.389 1.00 88.50 81 TYR A O 1
ATOM 655 N N . ALA A 1 82 ? -3.317 0.022 -6.504 1.00 89.88 82 ALA A N 1
ATOM 656 C CA . ALA A 1 82 ? -3.407 -0.857 -7.669 1.00 89.88 82 ALA A CA 1
ATOM 657 C C . ALA A 1 82 ? -3.903 -0.170 -8.955 1.00 89.88 82 ALA A C 1
ATOM 659 O O . ALA A 1 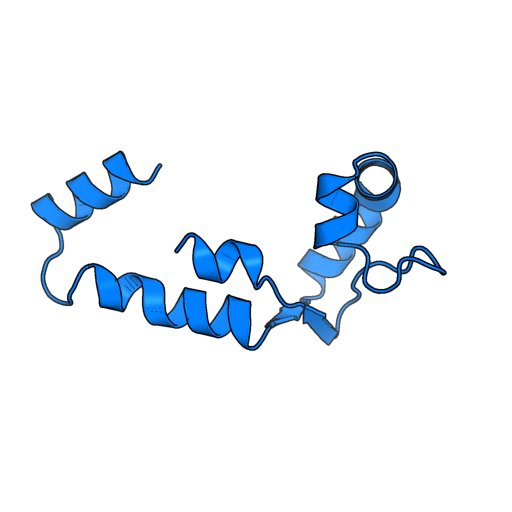82 ? -3.768 -0.750 -10.029 1.00 89.88 82 ALA A O 1
ATOM 660 N N . ALA A 1 83 ? -4.536 1.003 -8.857 1.00 88.25 83 ALA A N 1
ATOM 661 C CA . ALA A 1 83 ? -4.963 1.795 -10.010 1.00 88.25 83 ALA A CA 1
ATOM 662 C C . ALA A 1 83 ? -3.882 2.778 -10.492 1.00 88.25 83 ALA A C 1
ATOM 664 O O . ALA A 1 83 ? -3.978 3.285 -11.605 1.00 88.25 83 ALA A O 1
ATOM 665 N N . THR A 1 84 ? -2.870 3.054 -9.662 1.00 88.94 84 THR A N 1
ATOM 666 C CA . THR A 1 84 ? -1.747 3.947 -9.999 1.00 88.94 84 THR A CA 1
ATOM 667 C C . THR A 1 84 ? -0.512 3.215 -10.524 1.00 88.94 84 THR A C 1
ATOM 669 O O . THR A 1 84 ? 0.414 3.872 -10.996 1.00 88.94 84 THR A O 1
ATOM 672 N N . LEU A 1 85 ? -0.481 1.887 -10.378 1.00 81.88 85 LEU A N 1
ATOM 673 C CA . LEU A 1 85 ? 0.601 1.001 -10.812 1.00 81.88 85 LEU A CA 1
ATOM 674 C C . LEU A 1 85 ? 0.384 0.477 -12.234 1.00 81.88 85 LEU A C 1
ATOM 676 O O . LEU A 1 85 ? -0.789 0.246 -12.607 1.00 81.88 85 LEU A O 1
#

Radius of gyration: 16.09 Å; chains: 1; bounding box: 36×24×38 Å

Foldseek 3Di:
DVVVVVVCCVVPNDPDDPVVVCVVVLCCQAVFDFQAQVNQVVCVVCLVVLVVDPVSVVQFQPDPVVSHGDHGGDTGHHNVVSVVD

Organism: NCBI:txid392030